Protein AF-A0A2M7XEB2-F1 (afdb_monomer_lite)

Sequence (110 aa):
MLELFEQLGCRVSYREEGATWAMVEQEGLRFDIQFIERDREPMALELKRESHVAFISSDPKREMERIEKWIESQGKTCMADSWSDKEYYFDCPEVFVDFVIEVMHRSVVE

Foldseek 3Di:
DQVLVVLLQKDFPDDDVPAQKTWIGHPPDPDTDIDGHDPDFADDPVQQAVAEDEHEDQQQPVSVVVSQVVVVVVVFDKDKDAPDPFKIWIDGRVVHRRHIYMYGYPVVVD

Secondary structure (DSSP, 8-state):
-THHHHHTTEEEEE--TT-SEEEEEETT-S--EEEE---SPPPPHHHHTTSEEEEEESSHHHHHHHHHHHHHHTT---EEEESSSSEEEEE-TTT-SS-EEEEEEGGG--

Organism: NCBI:txid1975035

pLDDT: mean 91.69, std 5.53, range [51.44, 96.62]

Radius of gyration: 13.91 Å; chains: 1; bounding box: 38×27×34 Å

Structure (mmCIF, N/CA/C/O backbone):
data_AF-A0A2M7XEB2-F1
#
_entry.id   AF-A0A2M7XEB2-F1
#
loop_
_atom_site.group_PDB
_atom_site.id
_atom_site.type_symbol
_atom_site.label_atom_id
_atom_site.label_alt_id
_atom_site.label_comp_id
_atom_site.label_asym_id
_atom_site.label_entity_id
_atom_site.label_seq_id
_atom_site.pdbx_PDB_ins_code
_atom_site.Cartn_x
_atom_site.Cartn_y
_atom_site.Cartn_z
_atom_site.occupancy
_atom_site.B_iso_or_equiv
_atom_site.auth_seq_id
_atom_site.auth_comp_id
_atom_site.auth_asym_id
_atom_site.auth_atom_id
_atom_site.pdbx_PDB_model_num
ATOM 1 N N . MET A 1 1 ? -8.981 5.406 5.030 1.00 81.75 1 MET A N 1
ATOM 2 C CA . MET A 1 1 ? -7.768 5.111 4.239 1.00 81.75 1 MET A CA 1
ATOM 3 C C . MET A 1 1 ? -8.025 4.073 3.148 1.00 81.75 1 MET A C 1
ATOM 5 O O . MET A 1 1 ? -7.079 3.502 2.622 1.00 81.75 1 MET A O 1
ATOM 9 N N . LEU A 1 2 ? -9.282 3.846 2.751 1.00 87.44 2 LEU A N 1
ATOM 10 C CA . LEU A 1 2 ? -9.563 3.075 1.535 1.00 87.44 2 LEU A CA 1
ATOM 11 C C . LEU A 1 2 ? -9.174 3.876 0.279 1.00 87.44 2 LEU A C 1
ATOM 13 O O . LEU A 1 2 ? -8.869 3.296 -0.754 1.00 87.44 2 LEU A O 1
ATOM 17 N N . GLU A 1 3 ? -9.093 5.199 0.412 1.00 90.06 3 GLU A N 1
ATOM 18 C CA . GLU A 1 3 ? -8.669 6.172 -0.596 1.00 90.06 3 GLU A CA 1
ATOM 19 C C . GLU A 1 3 ? -7.238 5.915 -1.106 1.00 90.06 3 GLU A C 1
ATOM 21 O O . GLU A 1 3 ? -6.892 6.292 -2.224 1.00 90.06 3 GLU A O 1
ATOM 26 N N . LEU A 1 4 ? -6.404 5.219 -0.321 1.00 90.25 4 LEU A N 1
ATOM 27 C CA . LEU A 1 4 ? -5.082 4.776 -0.767 1.00 90.25 4 LEU A CA 1
ATOM 28 C C . LEU A 1 4 ? -5.181 3.835 -1.975 1.00 90.25 4 LEU A C 1
ATOM 30 O O . LEU A 1 4 ? -4.370 3.915 -2.893 1.00 90.25 4 LEU A O 1
ATOM 34 N N . PHE A 1 5 ? -6.193 2.969 -2.012 1.00 90.50 5 PHE A N 1
ATOM 35 C CA . PHE A 1 5 ? -6.367 2.037 -3.122 1.00 90.50 5 PHE A CA 1
ATOM 36 C C . PHE A 1 5 ? -6.771 2.750 -4.415 1.00 90.50 5 PHE A C 1
ATOM 38 O O . PHE A 1 5 ? -6.425 2.279 -5.494 1.00 90.50 5 PHE A O 1
ATOM 45 N N . GLU A 1 6 ? -7.382 3.933 -4.334 1.00 92.75 6 GLU A N 1
ATOM 46 C CA . GLU A 1 6 ? -7.612 4.781 -5.510 1.00 92.75 6 GLU A CA 1
ATOM 47 C C . GLU A 1 6 ? -6.296 5.264 -6.120 1.00 92.75 6 GLU A C 1
ATOM 49 O O . GLU A 1 6 ? -6.162 5.338 -7.342 1.00 92.75 6 GLU A O 1
ATOM 54 N N . GLN A 1 7 ? -5.275 5.501 -5.287 1.00 91.94 7 GLN A N 1
ATOM 55 C CA . GLN A 1 7 ? -3.935 5.798 -5.786 1.00 91.94 7 GLN A CA 1
ATOM 56 C C . GLN A 1 7 ? -3.334 4.599 -6.523 1.00 91.94 7 GLN A C 1
ATOM 58 O O . GLN A 1 7 ? -2.540 4.801 -7.426 1.00 91.94 7 GLN A O 1
ATOM 63 N N . LEU A 1 8 ? -3.724 3.369 -6.207 1.00 90.31 8 LEU A N 1
ATOM 64 C CA . LEU A 1 8 ? -3.262 2.154 -6.889 1.00 90.31 8 LEU A CA 1
ATOM 65 C C . LEU A 1 8 ? -4.121 1.795 -8.121 1.00 90.31 8 LEU A C 1
ATOM 67 O O . LEU A 1 8 ? -3.963 0.724 -8.706 1.00 90.31 8 LEU A O 1
ATOM 71 N N . GLY A 1 9 ? -5.027 2.689 -8.539 1.00 92.56 9 GLY A N 1
ATOM 72 C CA . GLY A 1 9 ? -5.932 2.462 -9.667 1.00 92.56 9 GLY A CA 1
ATOM 73 C C . GLY A 1 9 ? -7.077 1.500 -9.348 1.00 92.56 9 GLY A C 1
ATOM 74 O O . GLY A 1 9 ? -7.693 0.952 -10.261 1.00 92.56 9 GLY A O 1
ATOM 75 N N . CYS A 1 10 ? -7.352 1.277 -8.067 1.00 94.56 10 CYS A N 1
ATOM 76 C CA . CYS A 1 10 ? -8.486 0.493 -7.611 1.00 94.56 10 CYS A CA 1
ATOM 77 C C . CYS A 1 10 ? -9.664 1.392 -7.221 1.00 94.56 10 CYS A C 1
ATOM 79 O O . CYS A 1 10 ? -9.546 2.610 -7.111 1.00 94.56 10 CYS A O 1
ATOM 81 N N . ARG A 1 11 ? -10.813 0.779 -6.952 1.00 95.62 11 ARG A N 1
ATOM 82 C CA . ARG A 1 11 ? -11.967 1.448 -6.342 1.00 95.62 11 ARG A CA 1
ATOM 83 C C . ARG A 1 11 ? -12.636 0.533 -5.332 1.00 95.62 11 ARG A C 1
ATOM 85 O O . ARG A 1 11 ? -12.571 -0.688 -5.460 1.00 95.62 11 ARG A O 1
ATOM 92 N N . VAL A 1 12 ? -13.325 1.113 -4.355 1.00 95.25 12 VAL A N 1
ATOM 93 C CA . VAL A 1 12 ? -14.200 0.335 -3.470 1.00 95.25 12 VAL A CA 1
ATOM 94 C C . VAL A 1 12 ? -15.384 -0.177 -4.296 1.00 95.25 12 VAL A C 1
ATOM 96 O O . VAL A 1 12 ? -16.147 0.618 -4.848 1.00 95.25 12 VAL A O 1
ATOM 99 N N . SER A 1 13 ? -15.522 -1.497 -4.412 1.00 96.00 13 SER A N 1
ATOM 100 C CA . SER A 1 13 ? -16.638 -2.136 -5.122 1.00 96.00 13 SER A CA 1
ATOM 101 C C . SER A 1 13 ? -17.842 -2.330 -4.204 1.00 96.00 13 SER A C 1
ATOM 103 O O . SER A 1 13 ? -18.987 -2.179 -4.632 1.00 96.00 13 SER A O 1
ATOM 105 N N . TYR A 1 14 ? -17.588 -2.618 -2.925 1.00 96.12 14 TYR A N 1
ATOM 106 C CA . TYR A 1 14 ? -18.626 -2.856 -1.932 1.00 96.12 14 TYR A CA 1
ATOM 107 C C . TYR A 1 14 ? -18.142 -2.579 -0.506 1.00 96.12 14 TYR A C 1
ATOM 109 O O . TYR A 1 14 ? -17.053 -2.995 -0.107 1.00 96.12 14 TYR A O 1
ATOM 117 N N . ARG A 1 15 ? -19.001 -1.942 0.293 1.00 95.94 15 ARG A N 1
ATOM 118 C CA . ARG A 1 15 ? -18.888 -1.856 1.753 1.00 95.94 15 ARG A CA 1
ATOM 119 C C . ARG A 1 15 ? -20.285 -1.709 2.348 1.00 95.94 15 ARG A C 1
ATOM 121 O O . ARG A 1 15 ? -21.038 -0.833 1.930 1.00 95.94 15 ARG A O 1
ATOM 128 N N . GLU A 1 16 ? -20.620 -2.550 3.319 1.00 96.19 16 GLU A N 1
ATOM 129 C CA . GLU A 1 16 ? -21.846 -2.396 4.107 1.00 96.19 16 GLU A CA 1
ATOM 130 C C . GLU A 1 16 ? -21.661 -1.314 5.186 1.00 96.19 16 GLU A C 1
ATOM 132 O O . GLU A 1 16 ? -20.553 -1.093 5.686 1.00 96.19 16 GLU A O 1
ATOM 137 N N . GLU A 1 17 ? -22.736 -0.610 5.545 1.00 94.50 17 GLU A N 1
ATOM 138 C CA . GLU A 1 17 ? -22.693 0.426 6.579 1.00 94.50 17 GLU A CA 1
ATOM 139 C C . GLU A 1 17 ? -22.220 -0.155 7.921 1.00 94.50 17 GLU A C 1
ATOM 141 O O . GLU A 1 17 ? -22.733 -1.163 8.402 1.00 94.50 17 G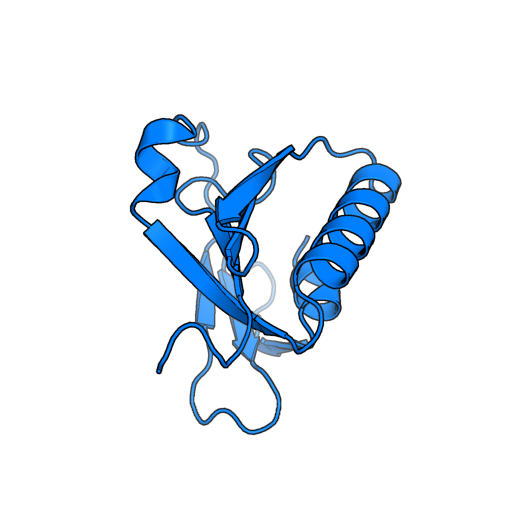LU A O 1
ATOM 146 N N . GLY A 1 18 ? -21.204 0.469 8.524 1.00 90.00 18 GLY A N 1
ATOM 147 C CA . GLY A 1 18 ? -20.614 0.006 9.784 1.00 90.00 18 GLY A CA 1
ATOM 148 C C . GLY A 1 18 ? -19.735 -1.247 9.674 1.00 90.00 18 GLY A C 1
ATOM 149 O O . GLY A 1 18 ? -19.185 -1.681 10.685 1.00 90.00 18 GLY A O 1
ATOM 150 N N . ALA A 1 19 ? -19.551 -1.820 8.479 1.00 94.19 19 ALA A N 1
ATOM 151 C CA . ALA A 1 19 ? -18.660 -2.958 8.296 1.00 94.19 19 ALA A CA 1
ATOM 152 C C . ALA A 1 19 ? -17.193 -2.574 8.532 1.00 94.19 19 ALA A C 1
ATOM 154 O O . ALA A 1 19 ? -16.708 -1.550 8.042 1.00 94.19 19 ALA A O 1
ATOM 155 N N . THR A 1 20 ? -16.467 -3.461 9.213 1.00 94.06 20 THR A N 1
ATOM 156 C CA . THR A 1 20 ? -15.009 -3.402 9.415 1.00 94.06 20 THR A CA 1
ATOM 157 C C . THR A 1 20 ? -14.246 -4.029 8.250 1.00 94.06 20 THR A C 1
ATOM 159 O O . THR A 1 20 ? -13.137 -4.526 8.410 1.00 94.06 20 THR A O 1
ATOM 162 N N . TRP A 1 21 ? -14.849 -4.083 7.067 1.00 95.19 21 TRP A N 1
ATOM 163 C CA . TRP A 1 21 ? -14.243 -4.643 5.868 1.00 95.19 21 TRP A CA 1
ATOM 164 C C . TRP A 1 21 ? -14.791 -3.949 4.625 1.00 95.19 21 TRP A C 1
ATOM 166 O O . TRP A 1 21 ? -15.878 -3.369 4.652 1.00 95.19 21 TRP A O 1
ATOM 176 N N . ALA A 1 22 ? -14.035 -4.009 3.535 1.00 95.88 22 ALA A N 1
ATOM 177 C CA . ALA A 1 22 ? -14.439 -3.494 2.235 1.00 95.88 22 ALA A CA 1
ATOM 178 C C . ALA A 1 22 ? -13.876 -4.374 1.117 1.00 95.88 22 ALA A C 1
ATOM 180 O O . ALA A 1 22 ? -12.789 -4.940 1.252 1.00 95.88 22 ALA A O 1
ATOM 181 N N . MET A 1 23 ? -14.616 -4.468 0.016 1.00 96.62 23 MET A N 1
ATOM 182 C CA . MET A 1 23 ? -14.131 -5.046 -1.232 1.00 96.62 23 MET A CA 1
ATOM 183 C C . MET A 1 23 ? -13.543 -3.937 -2.097 1.00 96.62 23 MET A C 1
ATOM 185 O O . MET A 1 23 ? -14.143 -2.869 -2.258 1.00 96.62 23 MET A O 1
ATOM 189 N N . VAL A 1 24 ? -12.366 -4.199 -2.645 1.00 95.44 24 VAL A N 1
ATOM 190 C CA . VAL A 1 24 ? -11.651 -3.312 -3.554 1.00 95.44 24 VAL A CA 1
ATOM 191 C C . VAL A 1 24 ? -11.428 -4.060 -4.860 1.00 95.44 24 VAL A C 1
ATOM 193 O O . VAL A 1 24 ? -10.915 -5.178 -4.862 1.00 95.44 24 VAL A O 1
ATOM 196 N N . GLU A 1 25 ? -11.796 -3.434 -5.968 1.00 95.94 25 GLU A N 1
ATOM 197 C CA . GLU A 1 25 ? -11.621 -3.981 -7.311 1.00 95.94 25 GLU A CA 1
ATOM 198 C C . GLU A 1 25 ? -10.652 -3.126 -8.129 1.00 95.94 25 GLU A C 1
ATOM 200 O O . GLU A 1 25 ? -10.422 -1.953 -7.825 1.00 95.94 25 GLU A O 1
ATOM 205 N N . GLN A 1 26 ? -10.142 -3.699 -9.215 1.00 95.00 26 GLN A N 1
ATOM 206 C CA . GLN A 1 26 ? -9.413 -2.977 -10.251 1.00 95.00 26 GLN A CA 1
ATOM 207 C C . GLN A 1 26 ? -10.026 -3.301 -11.612 1.00 95.00 26 GLN A C 1
ATOM 209 O O . GLN A 1 26 ? -10.347 -4.457 -11.902 1.00 95.00 26 GLN A O 1
ATOM 214 N N . GLU A 1 27 ? -10.182 -2.282 -12.458 1.00 93.06 27 GLU A N 1
ATOM 215 C CA . GLU A 1 27 ? -10.772 -2.455 -13.783 1.00 93.06 27 GLU A CA 1
ATOM 216 C C . GLU A 1 27 ? -10.001 -3.506 -14.601 1.00 93.06 27 GLU A C 1
ATOM 218 O O . GLU A 1 27 ? -8.773 -3.499 -14.679 1.00 93.06 27 GLU A O 1
ATOM 223 N N . GLY A 1 28 ? -10.739 -4.433 -15.216 1.00 91.44 28 GLY A N 1
ATOM 224 C CA . GLY A 1 28 ? -10.174 -5.513 -16.028 1.00 91.44 28 GLY A CA 1
ATOM 225 C C . GLY A 1 28 ? -9.787 -6.775 -15.249 1.00 91.44 28 GLY A C 1
ATOM 226 O O . GLY A 1 28 ? -9.593 -7.820 -15.877 1.00 91.44 28 GLY A O 1
ATOM 227 N N . LEU A 1 29 ? -9.741 -6.734 -13.913 1.00 91.62 29 LEU A N 1
ATOM 228 C CA . LEU A 1 29 ? -9.613 -7.936 -13.089 1.00 91.62 29 LEU A CA 1
ATOM 229 C C . LEU A 1 29 ? -10.987 -8.572 -12.842 1.00 91.62 29 LEU A C 1
ATOM 231 O O . LEU A 1 29 ? -12.018 -7.909 -12.828 1.00 91.62 29 LEU A O 1
ATOM 235 N N . ARG A 1 30 ? -11.008 -9.901 -12.691 1.00 94.62 30 ARG A N 1
ATOM 236 C CA . ARG A 1 30 ? -12.238 -10.687 -12.453 1.00 94.62 30 ARG A CA 1
ATOM 237 C C . ARG A 1 30 ? -12.415 -11.091 -10.991 1.00 94.62 30 ARG A C 1
ATOM 239 O O . ARG A 1 30 ? -13.169 -12.016 -10.698 1.00 94.62 30 ARG A O 1
ATOM 246 N N . PHE A 1 31 ? -11.656 -10.468 -10.105 1.00 93.44 31 PHE A N 1
ATOM 247 C CA . PHE A 1 31 ? -11.677 -10.736 -8.682 1.00 93.44 31 PHE A CA 1
ATOM 248 C C . PHE A 1 31 ? -11.524 -9.424 -7.925 1.00 93.44 31 PHE A C 1
ATOM 250 O O . PHE A 1 31 ? -10.883 -8.491 -8.412 1.00 93.44 31 PHE A O 1
ATOM 257 N N . ASP A 1 32 ? -12.061 -9.423 -6.714 1.00 95.12 32 ASP A N 1
ATOM 258 C CA . ASP A 1 32 ? -11.922 -8.335 -5.762 1.00 95.12 32 ASP A CA 1
ATOM 259 C C . ASP A 1 32 ? -10.995 -8.787 -4.635 1.00 95.12 32 ASP A C 1
ATOM 261 O O . ASP A 1 32 ? -10.905 -9.977 -4.312 1.00 95.12 32 ASP A O 1
ATOM 265 N N . ILE A 1 33 ? -10.339 -7.824 -4.001 1.00 92.06 33 ILE A N 1
ATOM 266 C CA . ILE A 1 33 ? -9.564 -8.038 -2.784 1.00 92.06 33 ILE A CA 1
ATOM 267 C C . ILE A 1 33 ? -10.398 -7.537 -1.610 1.00 92.06 33 ILE A C 1
ATOM 269 O O . ILE A 1 33 ? -10.857 -6.394 -1.600 1.00 92.06 33 ILE A O 1
ATOM 273 N N . GLN A 1 34 ? -10.598 -8.395 -0.611 1.00 94.00 34 GLN A N 1
ATOM 274 C CA . GLN A 1 34 ? -11.211 -7.988 0.646 1.00 94.00 34 GLN A CA 1
ATOM 275 C C . GLN A 1 34 ? -10.137 -7.463 1.599 1.00 94.00 34 GLN A C 1
ATOM 277 O O . GLN A 1 34 ? -9.198 -8.183 1.935 1.00 94.00 34 GLN A O 1
ATOM 282 N N . PHE A 1 35 ? -10.327 -6.246 2.098 1.00 91.38 35 PHE A N 1
ATOM 283 C CA . PHE A 1 35 ? -9.556 -5.703 3.212 1.00 91.38 35 PHE A CA 1
ATOM 284 C C . PHE A 1 35 ? -10.404 -5.707 4.474 1.00 91.38 35 PHE A C 1
ATOM 286 O O . PHE A 1 35 ? -11.589 -5.376 4.431 1.00 91.38 35 PHE A O 1
ATOM 293 N N . ILE A 1 36 ? -9.791 -6.078 5.596 1.00 92.44 36 ILE A N 1
ATOM 294 C CA . ILE A 1 36 ? -10.447 -6.142 6.900 1.00 92.44 36 ILE A CA 1
ATOM 295 C C . ILE A 1 36 ? -9.691 -5.231 7.862 1.00 92.44 36 ILE A C 1
ATOM 297 O O . ILE A 1 36 ? -8.492 -5.393 8.077 1.00 92.44 36 ILE A O 1
ATOM 301 N N . GLU A 1 37 ? -10.411 -4.293 8.458 1.00 91.50 37 GLU A N 1
ATOM 302 C CA . GLU A 1 37 ? -9.927 -3.424 9.517 1.00 91.50 37 GLU A CA 1
ATOM 303 C C . GLU A 1 37 ? -9.641 -4.263 10.773 1.00 91.50 37 GLU A C 1
ATOM 305 O O . GLU A 1 37 ? -10.448 -5.090 11.226 1.00 91.50 37 GLU A O 1
ATOM 310 N N . ARG A 1 38 ? -8.450 -4.065 11.336 1.00 90.00 38 ARG A N 1
ATOM 311 C CA . ARG A 1 38 ? -7.996 -4.715 12.564 1.00 90.00 38 ARG A CA 1
ATOM 312 C C . ARG A 1 38 ? -7.384 -3.671 13.477 1.00 90.00 38 ARG A C 1
ATOM 314 O O . ARG A 1 38 ? -6.497 -2.937 13.062 1.00 90.00 38 ARG A O 1
ATOM 321 N N . ASP A 1 39 ? -7.846 -3.656 14.719 1.00 88.69 39 ASP A N 1
ATOM 322 C CA . ASP A 1 39 ? -7.252 -2.860 15.788 1.00 88.69 39 ASP A CA 1
ATOM 323 C C . ASP A 1 39 ? -6.171 -3.703 16.473 1.00 88.69 39 ASP A C 1
ATOM 325 O O . ASP A 1 39 ? -6.436 -4.447 17.420 1.00 88.69 39 ASP A O 1
ATOM 329 N N . ARG A 1 40 ? -4.976 -3.720 15.877 1.00 88.75 40 ARG A N 1
ATOM 330 C CA . ARG A 1 40 ? -3.816 -4.441 16.406 1.00 88.75 40 ARG A CA 1
ATOM 331 C C . ARG A 1 40 ? -2.522 -3.731 16.052 1.00 88.75 40 ARG A C 1
ATOM 333 O O . ARG A 1 40 ? -2.455 -3.028 15.047 1.00 88.75 40 ARG A O 1
ATOM 340 N N . GLU A 1 41 ? -1.494 -3.997 16.850 1.00 92.00 41 GLU A N 1
ATOM 341 C CA . GLU A 1 41 ? -0.137 -3.542 16.563 1.00 92.00 41 GLU A CA 1
ATOM 342 C C . GLU A 1 41 ? 0.315 -4.074 15.187 1.00 92.00 41 GLU A C 1
ATOM 344 O O . GLU A 1 41 ? 0.173 -5.279 14.928 1.00 92.00 41 GLU A O 1
ATOM 349 N N . PRO A 1 42 ? 0.856 -3.221 14.303 1.00 91.50 42 PRO A N 1
ATOM 350 C CA . PRO A 1 42 ? 1.419 -3.665 13.037 1.00 91.50 42 PRO A CA 1
ATOM 351 C C . PRO A 1 42 ? 2.577 -4.638 13.262 1.00 91.50 42 PRO A C 1
ATOM 353 O O . PRO A 1 42 ? 3.413 -4.452 14.148 1.00 91.50 42 PRO A O 1
ATOM 356 N N . MET A 1 43 ? 2.662 -5.669 12.428 1.00 92.50 43 MET A N 1
ATOM 357 C CA . MET A 1 43 ? 3.811 -6.562 12.411 1.00 92.50 43 MET A CA 1
ATOM 358 C C . MET A 1 43 ? 5.091 -5.788 12.085 1.00 92.50 43 MET A C 1
ATOM 360 O O . MET A 1 43 ? 5.083 -4.824 11.316 1.00 92.50 43 MET A O 1
ATOM 364 N N . ALA A 1 44 ? 6.209 -6.246 12.649 1.00 92.00 44 ALA A N 1
ATOM 365 C CA . ALA A 1 44 ? 7.517 -5.714 12.299 1.00 92.00 44 ALA A CA 1
ATOM 366 C C . ALA A 1 44 ? 7.743 -5.838 10.787 1.00 92.00 44 ALA A C 1
ATOM 368 O O . ALA A 1 44 ? 7.454 -6.884 10.201 1.00 92.00 44 ALA A O 1
ATOM 369 N N . LEU A 1 45 ? 8.294 -4.782 10.186 1.00 90.06 45 LEU A N 1
ATOM 370 C CA . LEU A 1 45 ? 8.511 -4.688 8.746 1.00 90.06 45 LEU A CA 1
ATOM 371 C C . LEU A 1 45 ? 9.162 -5.948 8.174 1.00 90.06 45 LEU A C 1
ATOM 373 O O . LEU A 1 45 ? 8.639 -6.481 7.210 1.00 90.06 45 LEU A O 1
ATOM 377 N N . GLU A 1 46 ? 10.243 -6.445 8.786 1.00 89.50 46 GLU A N 1
ATOM 378 C CA . GLU A 1 46 ? 10.976 -7.640 8.332 1.00 89.50 46 GLU A CA 1
ATOM 379 C C . GLU A 1 46 ? 10.081 -8.867 8.116 1.00 89.50 46 GLU A C 1
ATOM 381 O O . GLU A 1 46 ? 10.304 -9.624 7.180 1.00 89.50 46 GLU A O 1
ATOM 386 N N . LEU A 1 47 ? 9.036 -9.032 8.932 1.00 90.88 47 LEU A N 1
ATOM 387 C CA . LEU A 1 47 ? 8.078 -10.130 8.795 1.00 90.88 47 LEU A CA 1
ATOM 388 C C . LEU A 1 47 ? 7.012 -9.835 7.732 1.00 90.88 47 LEU A C 1
ATOM 390 O O . LEU A 1 47 ? 6.557 -10.745 7.048 1.00 90.88 47 LEU A O 1
ATOM 394 N N . LYS A 1 48 ? 6.613 -8.565 7.569 1.00 89.94 48 LYS A N 1
ATOM 395 C CA . LYS A 1 48 ? 5.628 -8.159 6.553 1.00 89.94 48 LYS A CA 1
ATOM 396 C C . LYS A 1 48 ? 6.137 -8.362 5.131 1.00 89.94 48 LYS A C 1
ATOM 398 O O . LYS A 1 48 ? 5.330 -8.597 4.247 1.00 89.94 48 LYS A O 1
ATOM 403 N N . ARG A 1 49 ? 7.452 -8.277 4.895 1.00 86.94 49 ARG A N 1
ATOM 404 C CA . ARG A 1 49 ? 8.059 -8.426 3.554 1.00 86.94 49 ARG A CA 1
ATOM 405 C C . ARG A 1 49 ? 7.710 -9.765 2.892 1.00 86.94 49 ARG A C 1
ATOM 407 O O . ARG A 1 49 ? 7.653 -9.854 1.670 1.00 86.94 49 ARG A O 1
ATOM 414 N N . GLU A 1 50 ? 7.425 -10.786 3.700 1.00 88.12 50 GLU A N 1
ATOM 415 C CA . GLU A 1 50 ? 7.021 -12.120 3.243 1.00 88.12 50 GLU A CA 1
ATOM 416 C C . GLU A 1 50 ? 5.568 -12.182 2.730 1.00 88.12 50 GLU A C 1
ATOM 418 O O . GLU A 1 50 ? 5.181 -13.166 2.102 1.00 88.12 50 GLU A O 1
ATOM 423 N N . SER A 1 51 ? 4.761 -11.145 2.975 1.00 91.12 51 SER A N 1
ATOM 424 C CA . SER A 1 51 ? 3.353 -11.057 2.585 1.00 91.12 51 SER A CA 1
ATOM 425 C C . SER A 1 51 ? 3.090 -9.724 1.890 1.00 91.12 51 SER A C 1
ATOM 427 O O . SER A 1 51 ? 3.172 -8.658 2.499 1.00 91.12 51 SER A O 1
ATOM 429 N N . HIS A 1 52 ? 2.772 -9.762 0.599 1.00 91.50 52 HIS A N 1
ATOM 430 C CA . HIS A 1 52 ? 2.564 -8.548 -0.180 1.00 91.50 52 HIS A CA 1
ATOM 431 C C . HIS A 1 52 ? 1.421 -8.673 -1.180 1.00 91.50 52 HIS A C 1
ATOM 433 O O . HIS A 1 52 ? 1.088 -9.757 -1.663 1.00 91.50 52 HIS A O 1
ATOM 439 N N . VAL A 1 53 ? 0.825 -7.523 -1.495 1.00 90.88 53 VAL A N 1
ATOM 440 C CA . VAL A 1 53 ? -0.075 -7.367 -2.640 1.00 90.88 53 VAL A CA 1
ATOM 441 C C . VAL A 1 53 ? 0.674 -6.575 -3.702 1.00 90.88 53 VAL A C 1
ATOM 443 O O . VAL A 1 53 ? 0.999 -5.407 -3.485 1.00 90.88 53 VAL A O 1
ATOM 446 N N . ALA A 1 54 ? 0.959 -7.226 -4.828 1.00 92.12 54 ALA A N 1
ATOM 447 C CA . ALA A 1 54 ? 1.762 -6.658 -5.901 1.00 92.12 54 ALA A CA 1
ATOM 448 C C . ALA A 1 54 ? 0.908 -6.024 -7.004 1.00 92.12 54 ALA A C 1
ATOM 450 O O . ALA A 1 54 ? -0.060 -6.613 -7.493 1.00 92.12 54 ALA A O 1
ATOM 451 N N . PHE A 1 55 ? 1.329 -4.842 -7.440 1.00 92.44 55 PHE A N 1
ATOM 452 C CA . PHE A 1 55 ? 0.777 -4.094 -8.559 1.00 92.44 55 PHE A CA 1
ATOM 453 C C . PHE A 1 55 ? 1.819 -3.962 -9.662 1.00 92.44 55 PHE A C 1
ATOM 455 O O . PHE A 1 55 ? 3.020 -3.884 -9.417 1.00 92.44 55 PHE A O 1
ATOM 462 N N . ILE A 1 56 ? 1.353 -3.908 -10.903 1.00 92.12 56 ILE A N 1
ATOM 463 C CA . ILE A 1 56 ? 2.226 -3.798 -12.067 1.00 92.12 56 ILE A CA 1
ATOM 464 C C . ILE A 1 56 ? 2.234 -2.356 -12.572 1.00 92.12 56 ILE A C 1
ATOM 466 O O . ILE A 1 56 ? 1.177 -1.795 -12.856 1.00 92.12 56 ILE A O 1
ATOM 470 N N . SER A 1 57 ? 3.427 -1.798 -12.783 1.00 92.44 57 SER A N 1
ATOM 471 C CA . SER A 1 57 ? 3.628 -0.475 -13.384 1.00 92.44 57 SER A CA 1
ATOM 472 C C . SER A 1 57 ? 4.726 -0.497 -14.451 1.00 92.44 57 SER A C 1
ATOM 474 O O . SER A 1 57 ? 5.638 -1.318 -14.415 1.00 92.44 57 SER A O 1
ATOM 476 N N . SER A 1 58 ? 4.654 0.414 -15.424 1.00 93.06 58 SER A N 1
ATOM 477 C CA . SER A 1 58 ? 5.770 0.685 -16.344 1.00 93.06 58 SER A CA 1
ATOM 478 C C . SER A 1 58 ? 6.858 1.565 -15.720 1.00 93.06 58 SER A C 1
ATOM 480 O O . SER A 1 58 ? 7.951 1.654 -16.266 1.00 93.06 58 SER A O 1
ATOM 482 N N . ASP A 1 59 ? 6.562 2.229 -14.602 1.00 94.00 59 ASP A N 1
ATOM 483 C CA . ASP A 1 59 ? 7.504 3.061 -13.848 1.00 94.00 59 ASP A CA 1
ATOM 484 C C . ASP A 1 59 ? 7.239 2.895 -12.338 1.00 94.00 59 ASP A C 1
ATOM 486 O O . ASP A 1 59 ? 6.603 3.750 -11.712 1.00 94.00 59 ASP A O 1
ATOM 490 N N . PRO A 1 60 ? 7.645 1.754 -11.746 1.00 95.19 60 PRO A N 1
ATOM 491 C CA . PRO A 1 60 ? 7.347 1.445 -10.349 1.00 95.19 60 PRO A CA 1
ATOM 492 C C . PRO A 1 60 ? 7.864 2.504 -9.383 1.00 95.19 60 PRO A C 1
ATOM 494 O O . PRO A 1 60 ? 7.128 2.948 -8.508 1.00 95.19 60 PRO A O 1
ATOM 497 N N . LYS A 1 61 ? 9.095 2.979 -9.592 1.00 93.31 61 LYS A N 1
ATOM 498 C CA . LYS A 1 61 ? 9.714 4.000 -8.747 1.00 93.31 61 LYS A CA 1
ATOM 499 C C . LYS A 1 61 ? 8.863 5.266 -8.674 1.00 93.31 61 LYS A C 1
ATOM 501 O O . LYS A 1 61 ? 8.610 5.779 -7.588 1.00 93.31 61 LYS A O 1
ATOM 506 N N . ARG A 1 62 ? 8.393 5.763 -9.820 1.00 93.56 62 ARG A N 1
ATOM 507 C CA . ARG A 1 62 ? 7.559 6.966 -9.856 1.00 93.56 62 ARG A CA 1
ATOM 508 C C . ARG A 1 62 ? 6.208 6.761 -9.178 1.00 93.56 62 ARG A C 1
ATOM 510 O O . ARG A 1 62 ? 5.719 7.687 -8.530 1.00 93.56 62 ARG A O 1
ATOM 517 N N . GLU A 1 63 ? 5.601 5.585 -9.324 1.00 93.75 63 GLU A N 1
ATOM 518 C CA . GLU A 1 63 ? 4.353 5.270 -8.620 1.00 93.75 63 GLU A CA 1
ATOM 519 C C . GLU A 1 63 ? 4.550 5.289 -7.105 1.00 93.75 63 GLU A C 1
ATOM 521 O O . GLU A 1 63 ? 3.756 5.898 -6.390 1.00 93.75 63 GLU A O 1
ATOM 526 N N . MET A 1 64 ? 5.652 4.718 -6.627 1.00 92.50 64 MET A N 1
ATOM 527 C CA . MET A 1 64 ? 6.007 4.711 -5.210 1.00 92.50 64 MET A CA 1
ATOM 528 C C . MET A 1 64 ? 6.210 6.118 -4.656 1.00 92.50 64 MET A C 1
ATOM 530 O O . MET A 1 64 ? 5.580 6.479 -3.667 1.00 92.50 64 MET A O 1
ATOM 534 N N . GLU A 1 65 ? 6.998 6.951 -5.341 1.00 92.38 65 GLU A N 1
ATOM 535 C CA . GLU A 1 65 ? 7.210 8.353 -4.956 1.00 92.38 65 GLU A CA 1
ATOM 536 C C . GLU A 1 65 ? 5.899 9.158 -4.929 1.00 92.38 65 GLU A C 1
ATOM 538 O O . GLU A 1 65 ? 5.742 10.095 -4.142 1.00 92.38 65 GLU A O 1
ATOM 543 N N . ARG A 1 66 ? 4.948 8.835 -5.815 1.00 93.88 66 ARG A N 1
ATOM 544 C CA . ARG A 1 66 ? 3.634 9.486 -5.852 1.00 93.88 66 ARG A CA 1
ATOM 545 C C . ARG A 1 66 ? 2.762 9.047 -4.677 1.00 93.88 66 ARG A C 1
ATOM 547 O O . ARG A 1 66 ? 2.120 9.899 -4.063 1.00 93.88 66 ARG A O 1
ATOM 554 N N . ILE A 1 67 ? 2.728 7.748 -4.385 1.00 92.69 67 ILE A N 1
ATOM 555 C CA . ILE A 1 67 ? 1.953 7.178 -3.279 1.00 92.69 67 ILE A CA 1
ATOM 556 C C . ILE A 1 67 ? 2.488 7.690 -1.942 1.00 92.69 67 ILE A C 1
ATOM 558 O O . ILE A 1 67 ? 1.701 8.171 -1.133 1.00 92.69 67 ILE A O 1
ATOM 562 N N . GLU A 1 68 ? 3.806 7.670 -1.739 1.00 92.12 68 GLU A N 1
ATOM 563 C CA . GLU A 1 68 ? 4.457 8.168 -0.524 1.00 92.12 68 GLU A CA 1
ATOM 564 C C . GLU A 1 68 ? 4.067 9.626 -0.243 1.00 92.12 68 GLU A C 1
ATOM 566 O O . GLU A 1 68 ? 3.482 9.914 0.800 1.00 92.12 68 GLU A O 1
ATOM 571 N N . LYS A 1 69 ? 4.238 10.523 -1.224 1.00 93.00 69 LYS A N 1
ATOM 572 C CA . LYS A 1 69 ? 3.832 11.937 -1.104 1.00 93.00 69 LYS A CA 1
ATOM 573 C C . LYS A 1 69 ? 2.349 12.109 -0.804 1.00 93.00 69 LYS A C 1
ATOM 575 O O . LYS A 1 69 ? 1.960 13.012 -0.061 1.00 93.00 69 LYS A O 1
ATOM 580 N N . TRP A 1 70 ? 1.497 11.287 -1.417 1.00 94.19 70 TRP A N 1
ATOM 581 C CA . TRP A 1 70 ? 0.068 11.337 -1.141 1.00 94.19 70 TRP A CA 1
ATOM 582 C C . TRP A 1 70 ? -0.214 10.942 0.310 1.00 94.19 70 TRP A C 1
ATOM 584 O O . TRP A 1 70 ? -0.941 11.668 0.984 1.00 94.19 70 TRP A O 1
ATOM 594 N N . ILE A 1 71 ? 0.392 9.872 0.828 1.00 92.62 71 ILE A N 1
ATOM 595 C CA . ILE A 1 71 ? 0.156 9.449 2.211 1.00 92.62 71 ILE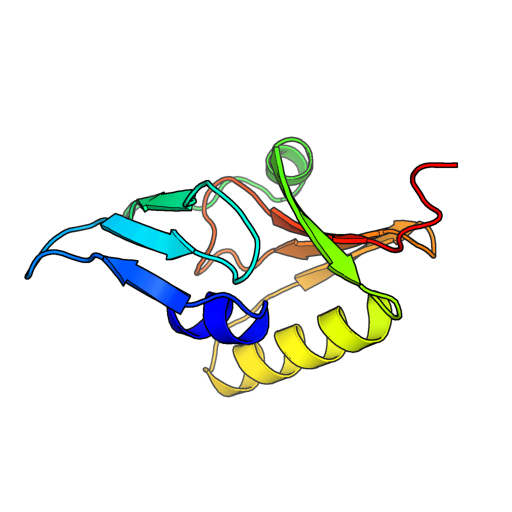 A CA 1
ATOM 596 C C . ILE A 1 71 ? 0.729 10.458 3.218 1.00 92.62 71 ILE A C 1
ATOM 598 O O . ILE A 1 71 ? 0.054 10.798 4.192 1.00 92.62 71 ILE A O 1
ATOM 602 N N . GLU A 1 72 ? 1.910 11.017 2.952 1.00 92.31 72 GLU A N 1
ATOM 603 C CA . GLU A 1 72 ? 2.477 12.111 3.750 1.00 92.31 72 GLU A CA 1
ATOM 604 C C . GLU A 1 72 ? 1.524 13.315 3.808 1.00 92.31 72 GLU A C 1
ATOM 606 O O . GLU A 1 72 ? 1.324 13.907 4.869 1.00 92.31 72 GLU A O 1
ATOM 611 N N . SER A 1 73 ? 0.854 13.643 2.694 1.00 94.31 73 SER A N 1
ATOM 612 C CA . SER A 1 73 ? -0.162 14.706 2.660 1.00 94.31 73 SER A CA 1
ATOM 613 C C . SER A 1 73 ? -1.399 14.404 3.518 1.00 94.31 73 SER A C 1
ATOM 615 O O . SER A 1 73 ? -2.106 15.330 3.914 1.00 94.31 73 SER A O 1
ATOM 617 N N . GLN A 1 74 ? -1.646 13.128 3.840 1.00 94.25 74 GLN A N 1
ATOM 618 C CA . GLN A 1 74 ? -2.680 12.692 4.786 1.00 94.25 74 GLN A CA 1
ATOM 619 C C . GLN A 1 74 ? -2.190 12.703 6.247 1.00 94.25 74 GLN A C 1
ATOM 621 O O . GLN A 1 74 ? -2.923 12.280 7.141 1.00 94.25 74 GLN A O 1
ATOM 626 N N . GLY A 1 75 ? -0.964 13.175 6.505 1.00 94.12 75 GLY A N 1
ATOM 627 C CA . GLY A 1 75 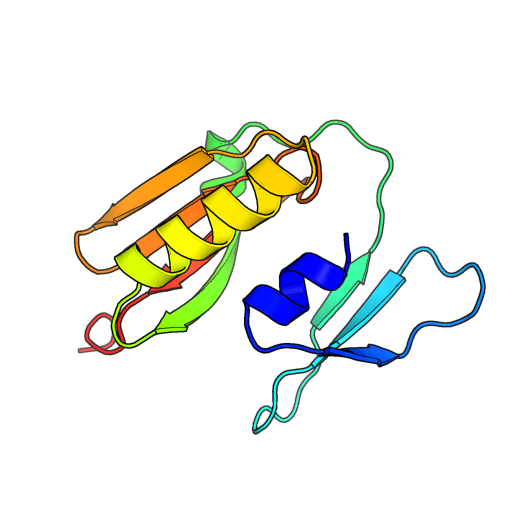? -0.381 13.267 7.844 1.00 94.12 75 GLY A CA 1
ATOM 628 C C . GLY A 1 75 ? 0.073 11.927 8.424 1.00 94.12 75 GLY A C 1
ATOM 629 O O . GLY A 1 75 ? 0.179 11.812 9.643 1.00 94.12 75 GLY A O 1
ATOM 630 N N . LYS A 1 76 ? 0.308 10.922 7.574 1.00 91.94 76 LYS A N 1
ATOM 631 C CA . LYS A 1 76 ? 0.750 9.581 7.973 1.00 91.94 76 LYS A CA 1
ATOM 632 C C . LYS A 1 76 ? 2.204 9.341 7.613 1.00 91.94 76 LYS A C 1
ATOM 634 O O . LYS A 1 76 ? 2.727 9.950 6.682 1.00 91.94 76 LYS A O 1
ATOM 639 N N . THR A 1 77 ? 2.846 8.431 8.337 1.00 89.56 77 THR A N 1
ATOM 640 C CA . THR A 1 77 ? 4.219 8.013 8.044 1.00 89.56 77 THR A CA 1
ATOM 641 C C . THR A 1 77 ? 4.228 6.658 7.358 1.00 89.56 77 THR A C 1
ATOM 643 O O . THR A 1 77 ? 3.688 5.679 7.873 1.00 89.56 77 THR A O 1
ATOM 646 N N . CYS A 1 78 ? 4.902 6.597 6.216 1.00 91.06 78 CYS A N 1
ATOM 647 C CA . CYS A 1 78 ? 5.198 5.353 5.530 1.00 91.06 78 CYS A CA 1
ATOM 648 C C . CYS A 1 78 ? 6.693 5.278 5.224 1.00 91.06 78 CYS A C 1
ATOM 650 O O . CYS A 1 78 ? 7.435 6.240 5.413 1.00 91.06 78 CYS A O 1
ATOM 652 N N . MET A 1 79 ? 7.122 4.115 4.760 1.00 89.94 79 MET A N 1
ATOM 653 C CA . MET A 1 79 ? 8.481 3.862 4.323 1.00 89.94 79 MET A CA 1
ATOM 654 C C . MET A 1 79 ? 8.418 3.125 2.990 1.00 89.94 79 MET A C 1
ATOM 656 O O . MET A 1 79 ? 7.799 2.064 2.909 1.00 89.94 79 MET A O 1
ATOM 660 N N . ALA A 1 80 ? 9.069 3.675 1.970 1.00 91.50 80 ALA A N 1
ATOM 661 C CA . ALA A 1 80 ? 9.299 3.003 0.700 1.00 91.50 80 ALA A CA 1
ATOM 662 C C . ALA A 1 80 ? 10.757 2.533 0.596 1.00 91.50 80 ALA A C 1
ATOM 664 O O . ALA A 1 80 ? 11.680 3.232 1.011 1.00 91.50 80 ALA A O 1
ATOM 665 N N . ASP A 1 81 ? 10.959 1.349 0.029 1.00 93.31 81 ASP A N 1
ATOM 666 C CA . ASP A 1 81 ? 12.275 0.805 -0.310 1.00 93.31 81 ASP A CA 1
ATOM 667 C C . ASP A 1 81 ? 12.108 -0.174 -1.491 1.00 93.31 81 ASP A C 1
ATOM 669 O O . ASP A 1 81 ? 11.070 -0.194 -2.162 1.00 93.31 81 ASP A O 1
ATOM 673 N N . SER A 1 82 ? 13.137 -0.949 -1.810 1.00 94.44 82 SER A N 1
ATOM 674 C CA . SER A 1 82 ? 13.182 -1.773 -3.012 1.00 94.44 82 SER A CA 1
ATOM 675 C C . SER A 1 82 ? 13.782 -3.151 -2.773 1.00 94.44 82 SER A C 1
ATOM 677 O O . SER A 1 82 ? 14.725 -3.308 -1.999 1.00 94.44 82 SER A O 1
ATOM 679 N N . TRP A 1 83 ? 13.238 -4.155 -3.465 1.00 91.50 83 TRP A N 1
ATOM 680 C CA . TRP A 1 83 ? 13.871 -5.472 -3.594 1.00 91.50 83 TRP A CA 1
ATOM 681 C C . TRP A 1 83 ? 14.954 -5.443 -4.673 1.00 91.50 83 TRP A C 1
ATOM 683 O O . TRP A 1 83 ? 15.983 -6.109 -4.556 1.00 91.50 83 TRP A O 1
ATOM 693 N N . SER A 1 84 ? 14.715 -4.653 -5.722 1.00 92.56 84 SER A N 1
ATOM 694 C CA . SER A 1 84 ? 15.571 -4.510 -6.895 1.00 92.56 84 SER A CA 1
ATOM 695 C C . SER A 1 84 ? 15.339 -3.155 -7.575 1.00 92.56 84 SER A C 1
ATOM 697 O O . SER A 1 84 ? 14.532 -2.340 -7.140 1.00 92.56 84 SER A O 1
ATOM 699 N N . ASP A 1 85 ? 16.008 -2.899 -8.696 1.00 90.19 85 ASP A N 1
ATOM 700 C CA . ASP A 1 85 ? 15.729 -1.732 -9.542 1.00 90.19 85 ASP A CA 1
ATOM 701 C C . ASP A 1 85 ? 14.388 -1.824 -10.299 1.00 90.19 85 ASP A C 1
ATOM 703 O O . ASP A 1 85 ? 13.989 -0.876 -10.980 1.00 90.19 85 ASP A O 1
ATOM 707 N N . LYS A 1 86 ? 13.682 -2.954 -10.182 1.00 93.69 86 LYS A N 1
ATOM 708 C CA . LYS A 1 86 ? 12.408 -3.229 -10.857 1.00 93.69 86 LYS A CA 1
ATOM 709 C C . LYS A 1 86 ? 11.245 -3.470 -9.902 1.00 93.69 86 LYS A C 1
ATOM 711 O O . LYS A 1 86 ? 10.101 -3.427 -10.353 1.00 93.69 86 LYS A O 1
ATOM 716 N N . GLU A 1 87 ? 11.519 -3.728 -8.632 1.00 94.62 87 GLU A N 1
ATOM 717 C CA . GLU A 1 87 ? 10.532 -4.133 -7.635 1.00 94.62 87 GLU A CA 1
ATOM 718 C C . GLU A 1 87 ? 10.685 -3.265 -6.391 1.00 94.62 87 GLU A C 1
ATOM 720 O O . GLU A 1 87 ? 11.739 -3.233 -5.748 1.00 94.62 87 GLU A O 1
ATOM 725 N N . TYR A 1 88 ? 9.618 -2.547 -6.067 1.00 95.62 88 TYR A N 1
ATOM 726 C CA . TYR A 1 88 ? 9.577 -1.601 -4.968 1.00 95.62 88 TYR A CA 1
ATOM 727 C C . TYR A 1 88 ? 8.450 -1.963 -4.026 1.00 95.62 88 TYR A C 1
ATOM 729 O O . TYR A 1 88 ? 7.395 -2.414 -4.461 1.00 95.62 88 TYR A O 1
ATOM 737 N N . TYR A 1 89 ? 8.638 -1.704 -2.743 1.00 94.44 89 TYR A N 1
ATOM 738 C CA . TYR A 1 89 ? 7.604 -1.930 -1.750 1.00 94.44 89 TYR A CA 1
ATOM 739 C C . TYR A 1 89 ? 7.455 -0.719 -0.849 1.00 9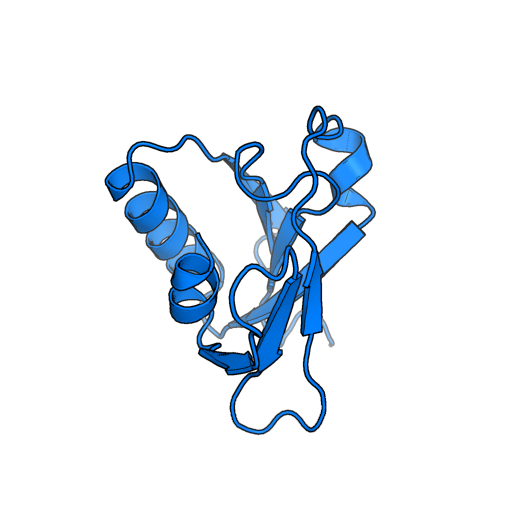4.44 89 TYR A C 1
ATOM 741 O O . TYR A 1 89 ? 8.398 0.045 -0.639 1.00 94.44 89 TYR A O 1
ATOM 749 N N . PHE A 1 90 ? 6.255 -0.540 -0.306 1.00 93.62 90 PHE A N 1
ATOM 750 C CA . PHE A 1 90 ? 6.044 0.395 0.785 1.00 93.62 90 PHE A CA 1
ATOM 751 C C . PHE A 1 90 ? 5.289 -0.265 1.914 1.00 93.62 90 PHE A C 1
ATOM 753 O O . PHE A 1 90 ? 4.323 -1.009 1.717 1.00 93.62 90 PHE A O 1
ATOM 760 N N . ASP A 1 91 ? 5.733 0.066 3.115 1.00 93.38 91 ASP A N 1
ATOM 761 C CA . ASP A 1 91 ? 5.001 -0.198 4.332 1.00 93.38 91 ASP A CA 1
ATOM 762 C C . ASP A 1 91 ? 4.427 1.106 4.861 1.00 93.38 91 ASP A C 1
ATOM 764 O O . ASP A 1 91 ? 5.102 2.134 4.916 1.00 93.38 91 ASP A O 1
ATOM 768 N N . CYS A 1 92 ? 3.176 1.045 5.289 1.00 92.50 92 CYS A N 1
ATOM 769 C CA . CYS A 1 92 ? 2.561 2.122 6.032 1.00 92.50 92 CYS A CA 1
ATOM 770 C C . CYS A 1 92 ? 1.899 1.516 7.267 1.00 92.50 92 CYS A C 1
ATOM 772 O O . CYS A 1 92 ? 0.749 1.081 7.176 1.00 92.50 92 CYS A O 1
ATOM 774 N N . PRO A 1 93 ? 2.607 1.432 8.410 1.00 90.31 93 PRO A N 1
ATOM 775 C CA . PRO A 1 93 ? 2.132 0.716 9.594 1.00 90.31 93 PRO A CA 1
ATOM 776 C C . PRO A 1 93 ? 0.761 1.178 1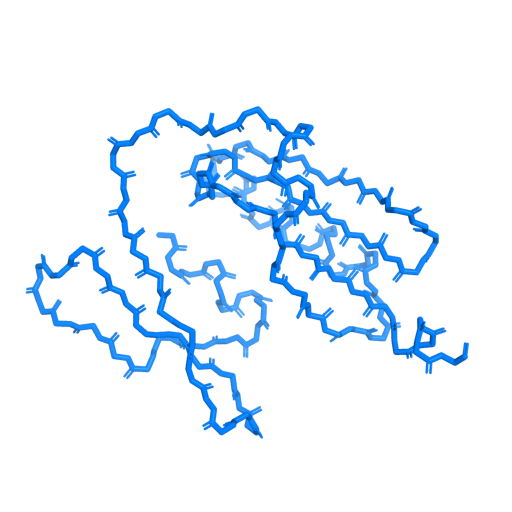0.093 1.00 90.31 93 PRO A C 1
ATOM 778 O O . PRO A 1 93 ? -0.016 0.378 10.598 1.00 90.31 93 PRO A O 1
ATOM 781 N N . GLU A 1 94 ? 0.423 2.453 9.896 1.00 88.19 94 GLU A N 1
ATOM 782 C CA . GLU A 1 94 ? -0.885 3.012 10.253 1.00 88.19 94 GLU A CA 1
ATOM 783 C C . GLU A 1 94 ? -2.044 2.560 9.342 1.00 88.19 94 GLU A C 1
ATOM 785 O O . GLU A 1 94 ? -3.190 2.958 9.562 1.00 88.19 94 GLU A O 1
ATOM 790 N N . VAL A 1 95 ? -1.752 1.814 8.275 1.00 88.75 95 VAL A N 1
ATOM 791 C CA . VAL A 1 95 ? -2.712 1.398 7.241 1.00 88.75 95 VAL A CA 1
ATOM 792 C C . VAL A 1 95 ? -2.655 -0.110 7.011 1.00 88.75 95 VAL A C 1
ATOM 794 O O . VAL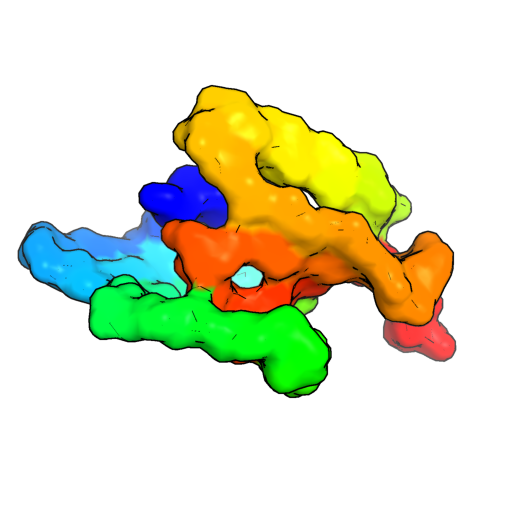 A 1 95 ? -3.697 -0.757 6.921 1.00 88.75 95 VAL A O 1
ATOM 797 N N . PHE A 1 96 ? -1.452 -0.680 6.947 1.00 89.56 96 PHE A N 1
ATOM 798 C CA . PHE A 1 96 ? -1.225 -2.100 6.726 1.00 89.56 96 PHE A CA 1
ATOM 799 C C . PHE A 1 96 ? -0.596 -2.726 7.960 1.00 89.56 96 PHE A C 1
ATOM 801 O O . PHE A 1 96 ? 0.517 -2.388 8.365 1.00 89.56 96 PHE A O 1
ATOM 808 N N . VAL A 1 97 ? -1.314 -3.669 8.560 1.00 90.88 97 VAL A N 1
ATOM 809 C CA . VAL A 1 97 ? -0.844 -4.344 9.772 1.00 90.88 97 VAL A CA 1
ATOM 810 C C . VAL A 1 97 ? 0.037 -5.554 9.465 1.00 90.88 97 VAL A C 1
ATOM 812 O O . VAL A 1 97 ? 0.950 -5.818 10.236 1.00 90.88 97 VAL A O 1
ATOM 815 N N . ASP A 1 98 ? -0.151 -6.233 8.326 1.00 92.00 98 ASP A N 1
ATOM 816 C CA . ASP A 1 98 ? 0.392 -7.593 8.112 1.00 92.00 98 ASP A CA 1
ATOM 817 C C . ASP A 1 98 ? 1.105 -7.810 6.782 1.00 92.00 98 ASP A C 1
ATOM 819 O O . ASP A 1 98 ? 1.675 -8.873 6.548 1.00 92.00 98 ASP A O 1
ATOM 823 N N . PHE A 1 99 ? 1.028 -6.836 5.888 1.00 93.12 99 PHE A N 1
ATOM 824 C CA . PHE A 1 99 ? 1.563 -6.947 4.544 1.00 93.12 99 PHE A CA 1
ATOM 825 C C . PHE A 1 99 ? 2.131 -5.606 4.108 1.00 93.12 99 PHE A C 1
ATOM 827 O O . PHE A 1 99 ? 1.784 -4.562 4.664 1.00 93.12 99 PHE A O 1
ATOM 834 N N . VAL A 1 100 ? 2.984 -5.651 3.096 1.00 94.62 100 VAL A N 1
ATOM 835 C CA . VAL A 1 100 ? 3.403 -4.466 2.347 1.00 94.62 100 VAL A CA 1
ATOM 836 C C . VAL A 1 100 ? 2.680 -4.426 1.006 1.00 94.62 100 VAL A C 1
ATOM 838 O O . VAL A 1 100 ? 2.201 -5.446 0.505 1.00 94.62 100 VAL A O 1
ATOM 841 N N . ILE A 1 101 ? 2.589 -3.249 0.405 1.00 94.06 101 ILE A N 1
ATOM 842 C CA . ILE A 1 101 ? 2.212 -3.159 -1.005 1.00 94.06 101 ILE A CA 1
ATOM 843 C C . ILE A 1 101 ? 3.490 -3.162 -1.826 1.00 94.06 101 ILE A C 1
ATOM 845 O O . ILE A 1 101 ? 4.447 -2.467 -1.489 1.00 94.06 101 ILE A O 1
ATOM 849 N N . GLU A 1 102 ? 3.480 -3.922 -2.911 1.00 95.31 102 GLU A N 1
ATOM 850 C CA . GLU A 1 102 ? 4.551 -3.948 -3.893 1.00 95.31 102 GLU A CA 1
ATOM 851 C C . GLU A 1 102 ? 4.085 -3.304 -5.200 1.00 95.31 102 GLU A C 1
ATOM 853 O O . GLU A 1 102 ? 2.946 -3.480 -5.633 1.00 95.31 102 GLU A O 1
ATOM 858 N N . VAL A 1 103 ? 4.984 -2.573 -5.850 1.00 95.19 103 VAL A N 1
ATOM 859 C CA . VAL A 1 103 ? 4.835 -2.121 -7.228 1.00 95.19 103 VAL A CA 1
ATOM 860 C C . VAL A 1 103 ? 6.048 -2.607 -8.009 1.00 95.19 103 VAL A C 1
ATOM 862 O O . VAL A 1 103 ? 7.189 -2.289 -7.673 1.00 95.19 103 VAL A O 1
ATOM 865 N N . MET A 1 104 ? 5.803 -3.361 -9.076 1.00 95.19 104 MET A N 1
ATOM 866 C CA . MET A 1 104 ? 6.851 -4.001 -9.865 1.00 95.19 104 MET A CA 1
ATOM 867 C C . MET A 1 104 ? 6.716 -3.734 -11.363 1.00 95.19 104 MET A C 1
ATOM 869 O O . MET A 1 104 ? 5.626 -3.491 -11.892 1.00 95.19 104 MET A O 1
ATOM 873 N N . HIS A 1 105 ? 7.845 -3.790 -12.066 1.00 94.81 105 HIS A N 1
ATOM 874 C CA . HIS A 1 105 ? 7.885 -3.682 -13.517 1.00 94.81 105 HIS A CA 1
ATOM 875 C C . HIS A 1 105 ? 7.498 -5.009 -14.184 1.00 94.81 105 HIS A C 1
ATOM 877 O O . HIS A 1 105 ? 7.830 -6.086 -13.699 1.00 94.81 105 HIS A O 1
ATOM 883 N N . ARG A 1 106 ? 6.855 -4.965 -15.360 1.00 88.19 106 ARG A N 1
ATOM 884 C CA . ARG A 1 106 ? 6.451 -6.190 -16.093 1.00 88.19 106 ARG A CA 1
ATOM 885 C C . ARG A 1 106 ? 7.613 -7.116 -16.462 1.00 88.19 106 ARG A C 1
ATOM 887 O O . ARG A 1 106 ? 7.406 -8.316 -16.583 1.00 88.19 106 ARG A O 1
ATOM 894 N N . SER A 1 107 ? 8.816 -6.570 -16.625 1.00 87.88 107 SER A N 1
ATOM 895 C CA . SER A 1 107 ? 10.028 -7.337 -16.966 1.00 87.88 107 SER A CA 1
ATOM 896 C C . SER A 1 107 ? 10.655 -8.090 -15.786 1.00 87.88 107 SER A C 1
ATOM 898 O O . SER A 1 107 ? 11.782 -8.567 -15.896 1.00 87.88 107 SER A O 1
ATOM 900 N N . VAL A 1 108 ? 9.966 -8.157 -14.644 1.00 81.50 108 VAL A N 1
ATOM 901 C CA . VAL A 1 108 ? 10.290 -9.082 -13.545 1.00 81.50 108 VAL A CA 1
ATOM 902 C C . VAL A 1 108 ? 9.874 -10.516 -13.901 1.00 81.50 108 VAL A C 1
ATOM 904 O O . VAL A 1 108 ? 10.441 -11.469 -13.383 1.00 81.50 108 VAL A O 1
ATOM 907 N N . VAL A 1 109 ? 8.923 -10.681 -14.829 1.00 61.25 109 VAL A N 1
ATOM 908 C CA . VAL A 1 109 ? 8.359 -11.983 -15.226 1.00 61.25 109 VAL A CA 1
ATOM 909 C C . VAL A 1 109 ? 9.017 -12.558 -16.499 1.00 61.25 109 VAL A C 1
ATOM 911 O O . VAL A 1 109 ? 8.375 -13.305 -17.235 1.00 61.25 109 VAL A O 1
ATOM 914 N N . GLU A 1 110 ? 10.275 -12.201 -16.786 1.00 51.44 110 GLU A N 1
ATOM 915 C CA . GLU A 1 110 ? 11.042 -12.687 -17.954 1.00 51.44 110 GLU A CA 1
ATOM 916 C C . GLU A 1 110 ? 12.151 -13.678 -17.582 1.00 51.44 110 GLU A C 1
ATOM 918 O O . GLU A 1 110 ? 12.935 -13.381 -16.652 1.00 51.44 110 GLU A O 1
#